Protein AF-A0A9D6CXY6-F1 (afdb_monomer_lite)

Secondary structure (DSSP, 8-state):
---EEEPPBTTB--EEEEEESSHHHHHHHHHHHHHHHHHHHHHHHHTTPPPPEEEEEE--BTTBTTSSEEEEEEEET--HHHHHTTHHHHHHHHHHHHHHHHHHHTTSHHHHHHHH------HHHHHHHHHHHHHHHHHHHSPP---PPP-

Foldseek 3Di:
DFWAWDPDDDPAHIKTKDFFQFLLLLVQLVVLVVVLLVVVQVVCVVVVHDGKDQDDKPPADPVGSSHGFMIMTTIVPDDRVVVVVCRVSSVVSSVVSSVVCCVPCVVPVVVVCRRPDGDDYDPVRVVVNVVRVVVVVCVVPDDDPDPDPDD

Radius of gyration: 17.18 Å; chains: 1; bounding box: 60×31×44 Å

Structure (mmCIF, N/CA/C/O backbone):
data_AF-A0A9D6CXY6-F1
#
_entry.id   AF-A0A9D6CXY6-F1
#
loop_
_atom_site.group_PDB
_atom_site.id
_atom_site.type_symbol
_atom_site.label_atom_id
_atom_site.label_alt_id
_atom_site.label_comp_id
_atom_site.label_asym_id
_atom_site.label_entity_id
_atom_site.label_seq_id
_atom_site.pdbx_PDB_ins_code
_atom_site.Cartn_x
_atom_site.Cartn_y
_atom_site.Cartn_z
_atom_site.occupancy
_atom_site.B_iso_or_equiv
_atom_site.auth_seq_id
_atom_site.auth_comp_id
_atom_site.auth_asym_id
_atom_site.auth_atom_id
_atom_site.pdbx_PDB_model_num
ATOM 1 N N . MET A 1 1 ? -4.694 0.882 -7.965 1.00 61.25 1 MET A N 1
ATOM 2 C CA . MET A 1 1 ? -4.507 -0.542 -7.666 1.00 61.25 1 MET A CA 1
ATOM 3 C C . MET A 1 1 ? -4.992 -0.765 -6.248 1.00 61.25 1 MET A C 1
ATOM 5 O O . MET A 1 1 ? -4.828 0.155 -5.449 1.00 61.25 1 MET A O 1
ATOM 9 N N . PRO A 1 2 ? -5.683 -1.859 -5.930 1.00 78.88 2 PRO A N 1
ATOM 10 C CA . PRO A 1 2 ? -6.357 -1.885 -4.650 1.00 78.88 2 PRO A CA 1
ATOM 11 C C . PRO A 1 2 ? -5.514 -2.534 -3.564 1.00 78.88 2 PRO A C 1
ATOM 13 O O . PRO A 1 2 ? -4.882 -3.568 -3.771 1.00 78.88 2 PRO A O 1
ATOM 16 N N . VAL A 1 3 ? -5.509 -1.891 -2.404 1.00 89.56 3 VAL A N 1
ATOM 17 C CA . VAL A 1 3 ? -5.042 -2.470 -1.145 1.00 89.56 3 VAL A CA 1
ATOM 18 C C . VAL A 1 3 ? -6.270 -3.023 -0.416 1.00 89.56 3 VAL A C 1
ATOM 20 O O . VAL A 1 3 ? -7.332 -2.401 -0.434 1.00 89.56 3 VAL A O 1
ATOM 23 N N . ARG A 1 4 ? -6.153 -4.188 0.223 1.00 91.25 4 ARG A N 1
ATOM 24 C CA . ARG A 1 4 ? -7.228 -4.795 1.027 1.00 91.25 4 ARG A CA 1
ATOM 25 C C . ARG A 1 4 ? -6.783 -4.932 2.475 1.00 91.25 4 ARG A C 1
ATOM 27 O O . ARG A 1 4 ? -5.594 -5.061 2.756 1.00 91.25 4 ARG A O 1
ATOM 34 N N . VAL A 1 5 ? -7.739 -4.932 3.401 1.00 92.00 5 VAL A N 1
ATOM 35 C CA . VAL A 1 5 ? -7.474 -5.332 4.784 1.00 92.00 5 VAL A CA 1
ATOM 36 C C . VAL A 1 5 ? -7.755 -6.819 4.960 1.00 92.00 5 VAL A C 1
ATOM 38 O O . VAL A 1 5 ? -8.871 -7.291 4.749 1.00 92.00 5 VAL A O 1
ATOM 41 N N . LEU A 1 6 ? -6.740 -7.564 5.388 1.00 90.69 6 LEU A N 1
ATOM 42 C CA . LEU A 1 6 ? -6.913 -8.912 5.903 1.00 90.69 6 LEU A CA 1
ATOM 43 C C . LEU A 1 6 ? -7.292 -8.841 7.384 1.00 90.69 6 LEU A C 1
ATOM 45 O O . LEU A 1 6 ? -6.550 -8.238 8.168 1.00 90.69 6 LEU A O 1
ATOM 49 N N . PRO A 1 7 ? -8.400 -9.477 7.807 1.00 91.44 7 PRO A N 1
ATOM 50 C CA . PRO A 1 7 ? -8.709 -9.590 9.223 1.00 91.44 7 PRO A CA 1
ATOM 51 C C . PRO A 1 7 ? -7.672 -10.481 9.931 1.00 91.44 7 PRO A C 1
ATOM 53 O O . PRO A 1 7 ? -7.052 -11.329 9.279 1.00 91.44 7 PRO A O 1
ATOM 56 N N . PRO A 1 8 ? -7.514 -10.349 11.262 1.00 90.81 8 PRO A N 1
ATOM 57 C CA . PRO A 1 8 ? -6.631 -11.211 12.043 1.00 90.81 8 PRO A CA 1
ATOM 58 C C . PRO A 1 8 ? -6.940 -12.697 11.821 1.00 90.81 8 PRO A C 1
ATOM 60 O O . PRO A 1 8 ? -8.107 -13.101 11.788 1.00 90.81 8 PRO A O 1
ATOM 63 N N . ARG A 1 9 ? -5.899 -13.525 11.686 1.00 87.62 9 ARG A N 1
ATOM 64 C CA . ARG A 1 9 ? -6.023 -14.981 11.507 1.00 87.62 9 ARG A CA 1
ATOM 65 C C . ARG A 1 9 ? -4.901 -15.706 12.244 1.00 87.62 9 ARG A C 1
ATOM 67 O O . ARG A 1 9 ? -3.729 -15.475 11.970 1.00 87.62 9 ARG A O 1
ATOM 74 N N . GLY A 1 10 ? -5.263 -16.636 13.129 1.00 87.19 10 GLY A N 1
ATOM 75 C CA . GLY A 1 10 ? -4.289 -17.413 13.899 1.00 87.19 10 GLY A CA 1
ATOM 76 C C . GLY A 1 10 ? -3.458 -16.526 14.828 1.00 87.19 10 GLY A C 1
ATOM 77 O O . GLY A 1 10 ? -4.016 -15.827 15.669 1.00 87.19 10 GLY A O 1
ATOM 78 N N . ASP A 1 11 ? -2.136 -16.563 14.667 1.00 84.88 11 ASP A N 1
ATOM 79 C CA . ASP A 1 11 ? -1.166 -15.735 15.394 1.00 84.88 11 ASP A CA 1
ATOM 80 C C . ASP A 1 11 ? -0.943 -14.351 14.758 1.00 84.88 11 ASP A C 1
ATOM 82 O O . ASP A 1 11 ? -0.161 -13.561 15.284 1.00 84.88 11 ASP A O 1
ATOM 86 N N . LYS A 1 12 ? -1.601 -14.057 13.629 1.00 85.06 12 LYS A N 1
ATOM 87 C CA . LYS A 1 12 ? -1.412 -12.814 12.879 1.00 85.06 12 LYS A CA 1
ATOM 88 C C . LYS A 1 12 ? -2.450 -11.755 13.217 1.00 85.06 12 LYS A C 1
ATOM 90 O O . LYS A 1 12 ? -3.648 -12.042 13.295 1.00 85.06 12 LYS A O 1
ATOM 95 N N . ASN A 1 13 ? -1.986 -10.514 13.336 1.00 90.62 13 ASN A N 1
ATOM 96 C CA . ASN A 1 13 ? -2.830 -9.327 13.428 1.00 90.62 13 ASN A CA 1
ATOM 97 C C . ASN A 1 13 ? -3.461 -8.981 12.067 1.00 90.62 13 ASN A C 1
ATOM 99 O O . ASN A 1 13 ? -3.209 -9.635 11.053 1.00 90.62 13 ASN A O 1
ATOM 103 N N . ALA A 1 14 ? -4.293 -7.937 12.051 1.00 92.06 14 ALA A N 1
ATOM 104 C CA . ALA A 1 14 ? -4.833 -7.387 10.815 1.00 92.06 14 ALA A CA 1
ATOM 105 C C . ALA A 1 14 ? -3.701 -6.882 9.907 1.00 92.06 14 ALA A C 1
ATOM 107 O O . ALA A 1 14 ? -2.684 -6.377 10.397 1.00 92.06 14 ALA A O 1
ATOM 108 N N . MET A 1 15 ? -3.879 -7.004 8.592 1.00 94.06 15 MET A N 1
ATOM 109 C CA . MET A 1 15 ? -2.861 -6.599 7.622 1.00 94.06 15 MET A CA 1
ATOM 110 C C . MET A 1 15 ? -3.432 -5.738 6.507 1.00 94.06 15 MET A C 1
ATOM 112 O O . MET A 1 15 ? -4.566 -5.948 6.099 1.00 94.06 15 MET A O 1
ATOM 116 N N . PHE A 1 16 ? -2.623 -4.831 5.968 1.00 93.75 16 PHE A N 1
ATOM 117 C CA . PHE A 1 16 ? -2.848 -4.291 4.627 1.00 93.75 16 PHE A CA 1
ATOM 118 C C . PHE A 1 16 ? -2.146 -5.185 3.615 1.00 93.75 16 PHE A C 1
ATOM 120 O O . PHE A 1 16 ? -0.929 -5.307 3.688 1.00 93.75 16 PHE A O 1
ATOM 127 N N . GLU A 1 17 ? -2.872 -5.790 2.684 1.00 93.75 17 GLU A N 1
ATOM 128 C CA . GLU A 1 17 ? -2.289 -6.570 1.591 1.00 93.75 17 GLU A CA 1
ATOM 129 C C . GLU A 1 17 ? -2.469 -5.873 0.244 1.00 93.75 17 GLU A C 1
ATOM 131 O O . GLU A 1 17 ? -3.469 -5.192 0.002 1.00 93.75 17 GLU A O 1
ATOM 136 N N . PHE A 1 18 ? -1.509 -6.078 -0.648 1.00 93.81 18 PHE A N 1
ATOM 137 C CA . PHE A 1 18 ? -1.570 -5.637 -2.034 1.00 93.81 18 PHE A CA 1
ATOM 138 C C . PHE A 1 18 ? -0.703 -6.549 -2.909 1.00 93.81 18 PHE A C 1
ATOM 140 O O . PHE A 1 18 ? 0.185 -7.251 -2.425 1.00 93.81 18 PHE A O 1
ATOM 147 N N . VAL A 1 19 ? -0.946 -6.528 -4.218 1.00 92.94 19 VAL A N 1
ATOM 148 C CA . VAL A 1 19 ? -0.069 -7.164 -5.209 1.00 92.94 19 VAL A CA 1
ATOM 149 C C . VAL A 1 19 ? 0.479 -6.069 -6.113 1.00 92.94 19 VAL A C 1
ATOM 151 O O . VAL A 1 19 ? -0.290 -5.395 -6.796 1.00 92.94 19 VAL A O 1
ATOM 154 N N . GLY A 1 20 ? 1.796 -5.867 -6.092 1.00 91.56 20 GLY A N 1
ATOM 155 C CA . GLY A 1 20 ? 2.463 -4.876 -6.936 1.00 91.56 20 GLY A CA 1
ATOM 156 C C . GLY A 1 20 ? 3.010 -5.513 -8.208 1.00 91.56 20 GLY A C 1
ATOM 157 O O . GLY A 1 20 ? 3.654 -6.557 -8.149 1.00 91.56 20 GLY A O 1
ATOM 158 N N . ARG A 1 21 ? 2.779 -4.887 -9.365 1.00 91.69 21 ARG A N 1
ATOM 159 C CA . ARG A 1 21 ? 3.271 -5.380 -10.663 1.00 91.69 21 ARG A CA 1
ATOM 160 C C . ARG A 1 21 ? 4.635 -4.856 -11.049 1.00 91.69 21 ARG A C 1
ATOM 162 O O . ARG A 1 21 ? 5.256 -5.429 -11.924 1.00 91.69 21 ARG A O 1
ATOM 169 N N . SER A 1 22 ? 5.108 -3.792 -10.418 1.00 93.31 22 SER A N 1
ATOM 170 C CA . SER A 1 22 ? 6.410 -3.193 -10.712 1.00 93.31 22 SER A CA 1
ATOM 171 C C . SER A 1 22 ? 7.104 -2.773 -9.425 1.00 93.31 22 SER A C 1
ATOM 173 O O . SER A 1 22 ? 6.452 -2.588 -8.392 1.00 93.31 22 SER A O 1
ATOM 175 N N . LYS A 1 23 ? 8.427 -2.581 -9.484 1.00 93.56 23 LYS A N 1
ATOM 176 C CA . LYS A 1 23 ? 9.192 -2.118 -8.319 1.00 93.56 23 LYS A CA 1
ATOM 177 C C . LYS A 1 23 ? 8.701 -0.764 -7.828 1.00 93.56 23 LYS A C 1
ATOM 179 O O . LYS A 1 23 ? 8.582 -0.540 -6.625 1.00 93.56 23 LYS A O 1
ATOM 184 N N . LEU A 1 24 ? 8.369 0.124 -8.766 1.00 94.31 24 LEU A N 1
ATOM 185 C CA . LEU A 1 24 ? 7.787 1.425 -8.466 1.00 94.31 24 LEU A CA 1
ATOM 186 C C . LEU A 1 24 ? 6.473 1.290 -7.703 1.00 94.31 24 LEU A C 1
ATOM 188 O O . LEU A 1 24 ? 6.249 2.004 -6.730 1.00 94.31 24 LEU A O 1
ATOM 192 N N . GLU A 1 25 ? 5.602 0.388 -8.145 1.00 93.00 25 GLU A N 1
ATOM 193 C CA . GLU A 1 25 ? 4.313 0.189 -7.499 1.00 93.00 25 GLU A CA 1
ATOM 194 C C . GLU A 1 25 ? 4.475 -0.336 -6.073 1.00 93.00 25 GLU A C 1
ATOM 196 O O . GLU A 1 25 ? 3.906 0.240 -5.148 1.00 93.00 25 GLU A O 1
ATOM 201 N N . VAL A 1 26 ? 5.311 -1.356 -5.875 1.00 94.06 26 VAL A N 1
ATOM 202 C CA . VAL A 1 26 ? 5.588 -1.904 -4.540 1.00 94.06 26 VAL A CA 1
ATOM 203 C C . VAL A 1 26 ? 6.183 -0.840 -3.618 1.00 94.06 26 VAL A C 1
ATOM 205 O O . VAL A 1 26 ? 5.740 -0.689 -2.480 1.00 94.06 26 VAL A O 1
ATOM 208 N N . MET A 1 27 ? 7.139 -0.050 -4.115 1.00 93.50 27 MET A N 1
ATOM 209 C CA . MET A 1 27 ? 7.710 1.070 -3.363 1.00 93.50 27 MET A CA 1
ATOM 210 C C . MET A 1 27 ? 6.658 2.107 -2.975 1.00 93.50 27 MET A C 1
ATOM 212 O O . MET A 1 27 ? 6.634 2.538 -1.823 1.00 93.50 27 MET A O 1
ATOM 2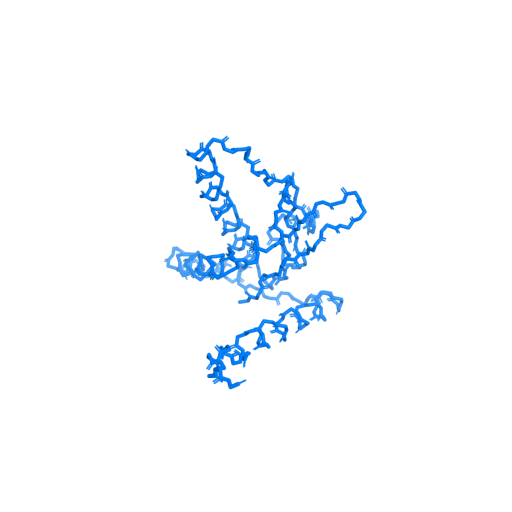16 N N . ALA A 1 28 ? 5.784 2.484 -3.910 1.00 94.69 28 ALA A N 1
ATOM 217 C CA . ALA A 1 28 ? 4.729 3.455 -3.659 1.00 94.69 28 ALA A CA 1
ATOM 218 C C . ALA A 1 28 ? 3.753 2.959 -2.582 1.00 94.69 28 ALA A C 1
ATOM 220 O O . ALA A 1 28 ? 3.417 3.721 -1.680 1.00 94.69 28 ALA A O 1
ATOM 221 N N . TYR A 1 29 ? 3.348 1.683 -2.613 1.00 94.25 29 TYR A N 1
ATOM 222 C CA . TYR A 1 29 ? 2.502 1.103 -1.561 1.00 94.25 29 TYR A CA 1
ATOM 223 C C . TYR A 1 29 ? 3.201 1.035 -0.209 1.00 94.25 29 TYR A C 1
ATOM 225 O O . TYR A 1 29 ? 2.601 1.402 0.800 1.00 94.25 29 TYR A O 1
ATOM 233 N N . ASN A 1 30 ? 4.458 0.592 -0.176 1.00 93.12 30 ASN A N 1
ATOM 234 C CA . ASN A 1 30 ? 5.219 0.524 1.068 1.00 93.12 30 ASN A CA 1
ATOM 235 C C . ASN A 1 30 ? 5.352 1.914 1.707 1.00 93.12 30 ASN A C 1
ATOM 237 O O . ASN A 1 30 ? 5.078 2.054 2.898 1.00 93.12 30 ASN A O 1
ATOM 241 N N . SER A 1 31 ? 5.699 2.934 0.912 1.00 92.56 31 SER A N 1
ATOM 242 C CA . SER A 1 31 ? 5.764 4.331 1.365 1.00 92.56 31 SER A CA 1
ATOM 243 C C . SER A 1 31 ? 4.400 4.806 1.871 1.00 92.56 31 SER A C 1
ATOM 245 O O . SER A 1 31 ? 4.269 5.251 3.009 1.00 92.56 31 SER A O 1
ATOM 247 N N . ALA A 1 32 ? 3.346 4.614 1.073 1.00 93.62 32 ALA A N 1
ATOM 248 C CA . ALA A 1 32 ? 2.000 5.063 1.408 1.00 93.62 32 ALA A CA 1
ATOM 249 C C . ALA A 1 32 ? 1.455 4.449 2.705 1.00 93.62 32 ALA A C 1
ATOM 251 O O . ALA A 1 32 ? 0.911 5.166 3.545 1.00 93.62 32 ALA A O 1
ATOM 252 N N . ILE A 1 33 ? 1.625 3.137 2.897 1.00 92.69 33 ILE A N 1
ATOM 253 C CA . ILE A 1 33 ? 1.196 2.448 4.120 1.00 92.69 33 ILE A CA 1
ATOM 254 C C . ILE A 1 33 ? 1.973 2.982 5.327 1.00 92.69 33 ILE A C 1
ATOM 256 O O . ILE A 1 33 ? 1.374 3.216 6.376 1.00 92.69 33 ILE A O 1
ATOM 260 N N . GLN A 1 34 ? 3.282 3.215 5.195 1.00 90.62 34 GLN A N 1
ATOM 261 C CA . GLN A 1 34 ? 4.091 3.775 6.278 1.00 90.62 34 GLN A CA 1
ATOM 262 C C . GLN A 1 34 ? 3.641 5.188 6.662 1.00 90.62 34 GLN A C 1
ATOM 264 O O . GLN A 1 34 ? 3.449 5.445 7.850 1.00 90.62 34 GLN A O 1
ATOM 269 N N . THR A 1 35 ? 3.421 6.068 5.682 1.00 90.06 35 THR A N 1
ATOM 270 C CA . THR A 1 35 ? 2.960 7.446 5.907 1.00 90.06 35 THR A CA 1
ATOM 271 C C . THR A 1 35 ? 1.596 7.473 6.588 1.00 90.06 35 THR A C 1
ATOM 273 O O . THR A 1 35 ? 1.459 8.029 7.675 1.00 90.06 35 THR A O 1
ATOM 276 N N . VAL A 1 36 ? 0.600 6.784 6.024 1.00 87.81 36 VAL A N 1
ATOM 277 C CA . VAL A 1 36 ? -0.765 6.779 6.575 1.00 87.81 36 VAL A CA 1
ATOM 278 C C . VAL A 1 36 ? -0.803 6.168 7.979 1.00 87.81 36 VAL A C 1
ATOM 280 O O . VAL A 1 36 ? -1.527 6.641 8.857 1.00 87.81 36 VAL A O 1
ATOM 283 N N . MET A 1 37 ? 0.009 5.140 8.240 1.00 86.88 37 MET A N 1
ATOM 284 C CA . MET A 1 37 ? 0.113 4.566 9.581 1.00 86.88 37 MET A CA 1
ATOM 285 C C . MET A 1 37 ? 0.841 5.480 10.567 1.00 86.88 37 MET A C 1
ATOM 287 O O . MET A 1 37 ? 0.494 5.474 11.750 1.00 86.88 37 MET A O 1
ATOM 291 N N . ALA A 1 38 ? 1.831 6.257 10.124 1.00 86.00 38 ALA A N 1
ATOM 292 C CA . ALA A 1 38 ? 2.476 7.262 10.962 1.00 86.00 38 ALA A CA 1
ATOM 293 C C . ALA A 1 38 ? 1.465 8.335 11.397 1.00 86.00 38 ALA A C 1
ATOM 295 O O . ALA A 1 38 ? 1.323 8.571 12.599 1.00 86.00 38 ALA A O 1
ATOM 296 N N . ASP A 1 39 ? 0.687 8.868 10.453 1.00 84.44 39 ASP A N 1
ATOM 297 C CA . ASP A 1 39 ? -0.354 9.865 10.725 1.00 84.44 39 ASP A CA 1
ATOM 298 C C . ASP A 1 39 ? -1.418 9.316 11.683 1.00 84.44 39 ASP A C 1
ATOM 300 O O . ASP A 1 39 ? -1.718 9.917 12.719 1.00 84.44 39 ASP A O 1
ATOM 304 N N . TYR A 1 40 ? -1.920 8.106 11.415 1.00 82.00 40 TYR A N 1
ATOM 305 C CA . TYR A 1 40 ? -2.896 7.448 12.284 1.00 82.00 40 TYR A CA 1
ATOM 306 C C . TYR A 1 40 ? -2.363 7.232 13.712 1.00 82.00 40 TYR A C 1
ATOM 308 O O . TYR A 1 40 ? -3.089 7.368 14.704 1.00 82.00 40 TYR A O 1
ATOM 316 N N . ASN A 1 41 ? -1.076 6.923 13.854 1.00 84.69 41 ASN A N 1
ATOM 317 C CA . ASN A 1 41 ? -0.442 6.778 15.160 1.00 84.69 41 ASN A CA 1
ATOM 318 C C . ASN A 1 41 ? -0.276 8.095 15.903 1.00 84.69 41 ASN A C 1
ATOM 320 O O . ASN A 1 41 ? -0.393 8.116 17.134 1.00 84.69 41 ASN A O 1
ATOM 324 N N . ASP A 1 42 ? -0.010 9.178 15.183 1.00 84.56 42 ASP A N 1
ATOM 325 C CA . ASP A 1 42 ? 0.082 10.502 15.773 1.00 84.56 42 ASP A CA 1
ATOM 326 C C . ASP A 1 42 ? -1.282 11.010 16.248 1.00 84.56 42 ASP A C 1
ATOM 328 O O . ASP A 1 42 ? -1.369 11.504 17.376 1.00 84.56 42 ASP A O 1
ATOM 332 N N . GLU A 1 43 ? -2.361 10.777 15.497 1.00 81.38 43 GLU A N 1
ATOM 333 C CA . GLU A 1 43 ? -3.733 11.054 15.953 1.00 81.38 43 GLU A CA 1
ATOM 334 C C . GLU A 1 43 ? -4.050 10.321 17.266 1.00 81.38 43 GLU A C 1
ATOM 336 O O . GLU A 1 43 ? -4.559 10.898 18.233 1.00 81.38 43 GLU A O 1
ATOM 341 N N . ARG A 1 44 ? -3.707 9.030 17.345 1.00 80.81 44 ARG A N 1
ATOM 342 C CA . ARG A 1 44 ? -3.931 8.232 18.559 1.00 80.81 44 ARG A CA 1
ATOM 343 C C . ARG A 1 44 ? -3.098 8.713 19.733 1.00 80.81 44 ARG A C 1
ATOM 345 O O . ARG A 1 44 ? -3.613 8.758 20.852 1.00 80.81 44 ARG A O 1
ATOM 352 N N . ARG A 1 45 ? -1.843 9.095 19.483 1.00 82.19 45 ARG A N 1
ATOM 353 C CA . ARG A 1 45 ? -0.959 9.681 20.496 1.00 82.19 45 ARG A CA 1
ATOM 354 C C . ARG A 1 45 ? -1.573 10.953 21.074 1.00 82.19 45 ARG A C 1
ATOM 356 O O . ARG A 1 45 ? -1.599 11.100 22.293 1.00 82.19 45 ARG A O 1
ATOM 363 N N . GLN A 1 46 ? -2.093 11.838 20.225 1.00 81.38 46 GLN A N 1
ATOM 364 C CA . GLN A 1 46 ? -2.777 13.062 20.657 1.00 81.38 46 GLN A CA 1
ATOM 365 C C . GLN A 1 46 ? -4.049 12.760 21.466 1.00 81.38 46 GLN A C 1
ATOM 367 O O . GLN A 1 46 ? -4.357 13.474 22.415 1.00 81.38 46 GLN A O 1
ATOM 372 N N . ALA A 1 47 ? -4.739 11.659 21.158 1.00 82.44 47 ALA A N 1
ATOM 373 C CA . ALA A 1 47 ? -5.908 11.180 21.895 1.00 82.44 47 ALA A CA 1
ATOM 374 C C . ALA A 1 47 ? -5.583 10.351 23.162 1.00 82.44 47 ALA A C 1
ATOM 376 O O . ALA A 1 47 ? -6.494 9.772 23.756 1.00 82.44 47 ALA A O 1
ATOM 377 N N . GLY A 1 48 ? -4.309 10.233 23.563 1.00 80.88 48 GLY A N 1
ATOM 378 C CA . GLY A 1 48 ? -3.889 9.446 24.732 1.00 80.88 48 GLY A CA 1
ATOM 379 C C . GLY A 1 48 ? -4.065 7.929 24.578 1.00 80.88 48 GLY A C 1
ATOM 380 O O . GLY A 1 48 ? -4.088 7.206 25.573 1.00 80.88 48 GLY A O 1
ATOM 381 N N . LYS A 1 49 ? -4.213 7.431 23.345 1.00 77.19 49 LYS A N 1
ATOM 382 C CA . LYS A 1 49 ? -4.388 6.007 23.035 1.00 77.19 49 LYS A CA 1
ATOM 383 C C . LYS A 1 49 ? -3.052 5.348 22.695 1.00 77.19 49 LYS A C 1
ATOM 385 O O . LYS A 1 49 ? -2.129 5.987 22.192 1.00 77.19 49 LYS A O 1
ATOM 390 N N . THR A 1 50 ? -2.967 4.036 22.913 1.00 73.75 50 THR A N 1
ATOM 391 C CA . THR A 1 50 ? -1.828 3.221 22.472 1.00 73.75 50 THR A CA 1
ATOM 392 C C . THR A 1 50 ? -1.674 3.297 20.954 1.00 73.75 50 THR A C 1
ATOM 394 O O . THR A 1 50 ? -2.672 3.253 20.224 1.00 73.75 50 THR A O 1
ATOM 397 N N . LYS A 1 51 ? -0.423 3.426 20.499 1.00 74.62 51 LYS A N 1
ATOM 398 C CA . LYS A 1 51 ? -0.054 3.434 19.080 1.00 74.62 51 LYS A CA 1
ATOM 399 C C . LYS A 1 51 ? -0.311 2.061 18.462 1.00 74.62 51 LYS A C 1
ATOM 401 O O . LYS A 1 51 ? -0.139 1.046 19.134 1.00 74.62 51 LYS A O 1
ATOM 406 N N . HIS A 1 52 ? -0.666 2.046 17.188 1.00 74.12 52 HIS A N 1
ATOM 407 C CA . HIS A 1 52 ? -0.477 0.866 16.358 1.00 74.12 52 HIS A CA 1
ATOM 408 C C . HIS A 1 52 ? 0.963 0.861 15.865 1.00 74.12 52 HIS A C 1
ATOM 410 O O . HIS A 1 52 ? 1.574 1.906 15.683 1.00 74.12 52 HIS A O 1
ATOM 416 N N . THR A 1 53 ? 1.544 -0.304 15.648 1.00 72.62 53 THR A N 1
ATOM 417 C CA . THR A 1 53 ? 2.901 -0.360 15.106 1.00 72.62 53 THR A CA 1
ATOM 418 C C . THR A 1 53 ? 2.871 -1.270 13.906 1.00 72.62 53 THR A C 1
ATOM 420 O O . THR A 1 53 ? 2.352 -2.385 13.983 1.00 72.62 53 THR A O 1
ATOM 423 N N . VAL A 1 54 ? 3.408 -0.768 12.798 1.00 75.38 54 VAL A N 1
ATOM 424 C CA . VAL A 1 54 ? 3.738 -1.595 11.647 1.00 75.38 54 VAL A CA 1
ATOM 425 C C . VAL A 1 54 ? 4.786 -2.599 12.118 1.00 75.38 54 VAL A C 1
ATOM 427 O O . VAL A 1 54 ? 5.878 -2.211 12.527 1.00 75.38 54 VAL A O 1
ATOM 430 N N . PHE A 1 55 ? 4.410 -3.872 12.163 1.00 71.62 55 PHE A N 1
ATOM 431 C CA . PHE A 1 55 ? 5.170 -4.896 12.872 1.00 71.62 55 PHE A CA 1
ATOM 432 C C . PHE A 1 55 ? 6.067 -5.700 11.933 1.00 71.62 55 PHE A C 1
ATOM 434 O O . PHE A 1 55 ? 7.235 -5.939 12.236 1.00 71.62 55 PHE A O 1
ATOM 441 N N . HIS A 1 56 ? 5.524 -6.115 10.791 1.00 80.38 56 HIS A N 1
ATOM 442 C CA . HIS A 1 56 ? 6.199 -7.008 9.861 1.00 80.38 56 HIS A CA 1
ATOM 443 C C . HIS A 1 56 ? 5.657 -6.825 8.442 1.00 80.38 56 HIS A C 1
ATOM 445 O O . HIS A 1 56 ? 4.456 -6.625 8.258 1.00 80.38 56 HIS A O 1
ATOM 451 N N . GLN A 1 57 ? 6.540 -6.926 7.450 1.00 85.19 57 GLN A N 1
ATOM 452 C CA . GLN A 1 57 ? 6.169 -7.022 6.044 1.00 85.19 57 GLN A CA 1
ATOM 453 C C . GLN A 1 57 ? 6.340 -8.471 5.570 1.00 85.19 57 GLN A C 1
ATOM 455 O O . GLN A 1 57 ? 7.440 -9.022 5.601 1.00 85.19 57 GLN A O 1
ATOM 460 N N . VAL A 1 58 ? 5.248 -9.067 5.106 1.00 83.31 58 VAL A N 1
ATOM 461 C CA . VAL A 1 58 ? 5.183 -10.373 4.446 1.00 83.31 58 VAL A CA 1
ATOM 462 C C . VAL A 1 58 ? 5.352 -10.175 2.938 1.00 83.31 58 VAL A C 1
ATOM 464 O O . VAL A 1 58 ? 4.941 -9.148 2.399 1.00 83.31 58 VAL A O 1
ATOM 467 N N . GLY A 1 59 ? 5.931 -11.165 2.252 1.00 80.19 59 GLY A N 1
ATOM 468 C CA . GLY A 1 59 ? 6.092 -11.144 0.792 1.00 80.19 59 GLY A CA 1
ATOM 469 C C . GLY A 1 59 ? 7.420 -10.566 0.303 1.00 80.19 59 GLY A C 1
ATOM 470 O O . GLY A 1 59 ? 7.693 -10.547 -0.890 1.00 80.19 59 GLY A O 1
ATOM 471 N N . VAL A 1 60 ? 8.291 -10.151 1.227 1.00 81.62 60 VAL A N 1
ATOM 472 C CA . VAL A 1 60 ? 9.673 -9.775 0.911 1.00 81.62 60 VAL A CA 1
ATOM 473 C C . VAL A 1 60 ? 10.426 -11.003 0.399 1.00 81.62 60 VAL A C 1
ATOM 475 O O . VAL A 1 60 ? 10.502 -12.029 1.081 1.00 81.62 60 VAL A O 1
ATOM 478 N N . THR A 1 61 ? 10.988 -10.901 -0.801 1.00 80.25 61 THR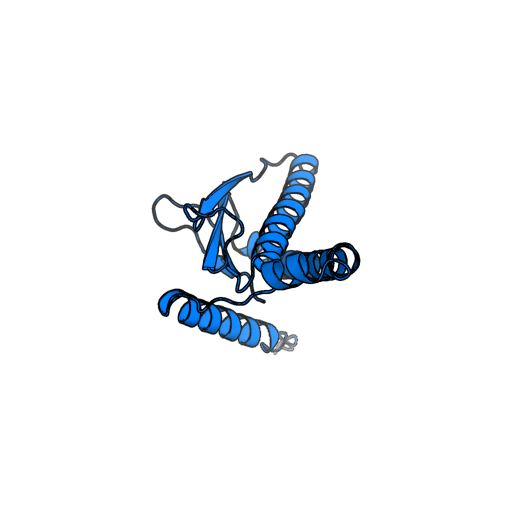 A N 1
ATOM 479 C CA . THR A 1 61 ? 11.787 -11.973 -1.401 1.00 80.25 61 THR A CA 1
ATOM 480 C C . THR A 1 61 ? 13.269 -11.787 -1.069 1.00 80.25 61 THR A C 1
ATOM 482 O O . THR A 1 61 ? 13.691 -10.749 -0.558 1.00 80.25 61 THR A O 1
ATOM 485 N N . HIS A 1 62 ? 14.097 -12.785 -1.389 1.00 81.69 62 HIS A N 1
ATOM 486 C CA . HIS A 1 62 ? 15.556 -12.673 -1.263 1.00 81.69 62 HIS A CA 1
ATOM 487 C C . HIS A 1 62 ? 16.161 -11.561 -2.143 1.00 81.69 62 HIS A C 1
ATOM 489 O O . HIS A 1 62 ? 17.254 -11.080 -1.858 1.00 81.69 62 HIS A O 1
ATOM 495 N N . GLU A 1 63 ? 15.445 -11.145 -3.188 1.00 83.75 63 GLU A N 1
ATOM 496 C CA . GLU A 1 63 ? 15.820 -10.055 -4.091 1.00 83.75 63 GLU A CA 1
ATOM 497 C C . GLU A 1 63 ? 15.379 -8.672 -3.570 1.00 83.75 63 GLU A C 1
ATOM 499 O O . GLU A 1 63 ? 15.735 -7.650 -4.160 1.00 83.75 63 GLU A O 1
ATOM 504 N N . GLY A 1 64 ? 14.620 -8.616 -2.469 1.00 86.69 64 GLY A N 1
ATOM 505 C CA . GLY A 1 64 ? 14.294 -7.385 -1.750 1.00 86.69 64 GLY A CA 1
ATOM 506 C C . GLY A 1 64 ? 12.804 -7.157 -1.492 1.00 86.69 64 GLY A C 1
ATOM 507 O O . GLY A 1 64 ? 11.924 -7.867 -1.974 1.00 86.69 64 GLY A O 1
ATOM 508 N N . ASP A 1 65 ? 12.529 -6.105 -0.724 1.00 86.06 65 ASP A N 1
ATOM 509 C CA . ASP A 1 65 ? 11.205 -5.648 -0.267 1.00 86.06 65 ASP A CA 1
ATOM 510 C C . ASP A 1 65 ? 10.433 -4.820 -1.306 1.00 86.06 65 ASP A C 1
ATOM 512 O O . ASP A 1 65 ? 9.294 -4.410 -1.072 1.00 86.06 65 ASP A O 1
ATOM 516 N N . LYS A 1 66 ? 11.070 -4.578 -2.452 1.00 90.56 66 LYS A N 1
ATOM 517 C CA . LYS A 1 66 ? 10.568 -3.771 -3.569 1.00 90.56 66 LYS A CA 1
ATOM 518 C C . LYS A 1 66 ? 10.223 -4.609 -4.790 1.00 90.56 66 LYS A C 1
ATOM 520 O O . LYS A 1 66 ? 9.865 -4.044 -5.813 1.00 90.56 66 LYS A O 1
ATOM 525 N N . GLN A 1 67 ? 10.418 -5.922 -4.735 1.00 92.25 67 GLN A N 1
ATOM 526 C CA . GLN A 1 67 ? 10.200 -6.762 -5.905 1.00 92.25 67 GLN A CA 1
ATOM 527 C C . GLN A 1 67 ? 8.710 -6.927 -6.186 1.00 92.25 67 GLN A C 1
ATOM 529 O O . GLN A 1 67 ? 7.954 -7.040 -5.231 1.00 92.25 67 GLN A O 1
ATOM 534 N N . PRO A 1 68 ? 8.283 -6.965 -7.458 1.00 92.69 68 PRO A N 1
ATOM 535 C CA . PRO A 1 68 ? 6.900 -7.261 -7.814 1.00 92.69 68 PRO A CA 1
ATOM 536 C C . PRO A 1 68 ? 6.423 -8.584 -7.213 1.00 92.69 68 PRO A C 1
ATOM 538 O O . PRO A 1 68 ? 7.194 -9.540 -7.121 1.00 92.69 68 PRO A O 1
ATOM 541 N N . GLY A 1 69 ? 5.144 -8.643 -6.857 1.00 91.62 69 GLY A N 1
ATOM 542 C CA . GLY A 1 69 ? 4.546 -9.801 -6.207 1.00 91.62 69 GLY A CA 1
ATOM 543 C C . GLY A 1 69 ? 3.563 -9.419 -5.111 1.00 91.62 69 GLY A C 1
ATOM 544 O O . GLY A 1 69 ? 3.119 -8.271 -4.994 1.00 91.62 69 GLY A O 1
ATOM 545 N N . TYR A 1 70 ? 3.184 -10.422 -4.326 1.00 92.56 70 TYR A N 1
ATOM 546 C CA . TYR A 1 70 ? 2.329 -10.247 -3.158 1.00 92.56 70 TYR A CA 1
ATOM 547 C C . TYR A 1 70 ? 3.084 -9.615 -1.986 1.00 92.56 70 TYR A C 1
ATOM 549 O O . TYR A 1 70 ? 4.148 -10.094 -1.602 1.00 92.56 70 TYR A O 1
ATOM 557 N N . HIS A 1 71 ? 2.474 -8.618 -1.346 1.00 93.81 71 HIS A N 1
ATOM 558 C CA . HIS A 1 71 ? 2.958 -8.015 -0.109 1.00 93.81 71 HIS A CA 1
ATOM 559 C C . HIS A 1 71 ? 1.829 -7.845 0.900 1.00 93.81 71 HIS A C 1
ATOM 561 O O . HIS A 1 71 ? 0.689 -7.551 0.541 1.00 93.81 71 HIS A O 1
ATOM 567 N N . ALA A 1 72 ? 2.166 -7.951 2.185 1.00 93.38 72 ALA A N 1
ATOM 568 C CA . ALA A 1 72 ? 1.261 -7.548 3.251 1.00 93.38 72 ALA A CA 1
ATOM 569 C C . ALA A 1 72 ? 1.997 -6.941 4.445 1.00 93.38 72 ALA A C 1
ATOM 571 O O . ALA A 1 72 ? 3.076 -7.394 4.811 1.00 93.38 72 ALA A O 1
ATOM 572 N N . TRP A 1 73 ? 1.399 -5.937 5.075 1.00 93.56 73 TRP A N 1
ATOM 573 C CA . TRP A 1 73 ? 1.920 -5.262 6.259 1.00 93.56 73 TRP A CA 1
ATOM 574 C C . TRP A 1 73 ? 1.061 -5.580 7.470 1.00 93.56 73 TRP A C 1
ATOM 576 O O . TRP A 1 73 ? -0.096 -5.170 7.536 1.00 93.56 73 TRP A O 1
ATOM 586 N N . GLU A 1 74 ? 1.637 -6.286 8.438 1.00 91.50 74 GLU A N 1
ATOM 587 C CA . GLU A 1 74 ? 0.987 -6.619 9.699 1.00 91.50 74 GLU A CA 1
ATOM 588 C C . GLU A 1 74 ? 0.972 -5.420 10.653 1.00 91.50 74 GLU A C 1
ATOM 590 O O . GLU A 1 74 ? 2.014 -4.826 10.946 1.00 91.50 74 GLU A O 1
ATOM 595 N N . ILE A 1 75 ? -0.215 -5.082 11.164 1.00 89.88 75 ILE A N 1
ATOM 596 C CA . ILE A 1 75 ? -0.448 -3.920 12.023 1.00 89.88 75 ILE A CA 1
ATOM 597 C C . ILE A 1 75 ? -0.858 -4.380 13.420 1.00 89.88 75 ILE A C 1
ATOM 599 O O . ILE A 1 75 ? -1.961 -4.891 13.632 1.00 89.88 75 ILE A O 1
ATOM 603 N N . TRP A 1 76 ? 0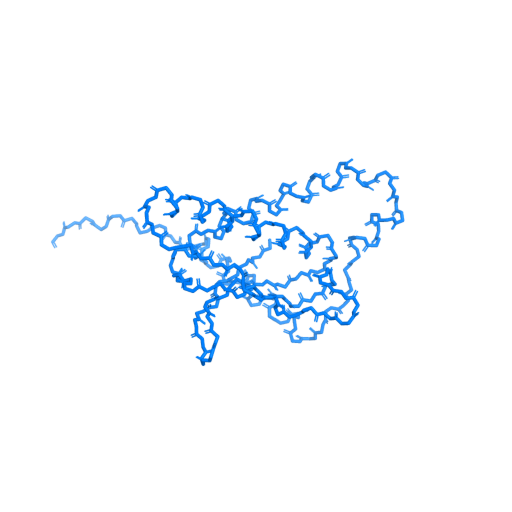.003 -4.156 14.414 1.00 84.62 76 TRP A N 1
ATOM 604 C CA . TRP A 1 76 ? -0.303 -4.565 15.783 1.00 84.62 76 TRP A CA 1
ATOM 605 C C . TRP A 1 76 ? -1.488 -3.773 16.351 1.00 84.62 76 TRP A C 1
ATOM 607 O O . TRP A 1 76 ? -1.498 -2.538 16.390 1.00 84.62 76 TRP A O 1
ATOM 617 N N . GLY A 1 77 ? -2.509 -4.511 16.793 1.00 80.12 77 GLY A N 1
ATOM 618 C CA . GLY A 1 77 ? -3.722 -3.961 17.386 1.00 80.12 77 GLY A CA 1
ATOM 619 C C . GLY A 1 77 ? -4.626 -3.292 16.357 1.00 80.12 77 GLY A C 1
ATOM 620 O O . GLY A 1 77 ? -5.515 -2.550 16.757 1.00 80.12 77 GLY A O 1
ATOM 621 N N . GLY A 1 78 ? -4.374 -3.500 15.060 1.00 79.81 78 GLY A N 1
ATOM 622 C CA . GLY A 1 78 ? -5.144 -2.903 13.977 1.00 79.81 78 GLY A CA 1
ATOM 623 C C . GLY A 1 78 ? -6.631 -3.239 14.079 1.00 79.81 78 GLY A C 1
ATOM 624 O O . GLY A 1 78 ? -7.015 -4.407 14.115 1.00 79.81 78 GLY A O 1
ATOM 625 N N . ASP A 1 79 ? -7.459 -2.200 14.133 1.00 86.19 79 ASP A N 1
ATOM 626 C CA . ASP A 1 79 ? -8.907 -2.316 13.989 1.00 86.19 79 ASP A CA 1
ATOM 627 C C . ASP A 1 79 ? -9.238 -2.382 12.495 1.00 86.19 79 ASP A C 1
ATOM 629 O O . ASP A 1 79 ? -8.890 -1.464 11.751 1.00 86.19 79 ASP A O 1
ATOM 633 N N . VAL A 1 80 ? -9.883 -3.468 12.060 1.00 89.69 80 VAL A N 1
ATOM 634 C CA . VAL A 1 80 ? -10.151 -3.737 10.637 1.00 89.69 80 VAL A CA 1
ATOM 635 C C . VAL A 1 80 ? -10.958 -2.612 9.995 1.00 89.69 80 VAL A C 1
ATOM 637 O O . VAL A 1 80 ? -10.544 -2.102 8.962 1.00 89.69 80 VAL A O 1
ATOM 640 N N . ALA A 1 81 ? -12.044 -2.161 10.626 1.00 89.38 81 ALA A N 1
ATOM 641 C CA . ALA A 1 81 ? -12.903 -1.123 10.060 1.00 89.38 81 ALA A CA 1
ATOM 642 C C . ALA A 1 81 ? -12.167 0.221 9.953 1.00 89.38 81 ALA A C 1
ATOM 644 O O . ALA A 1 81 ? -12.280 0.946 8.960 1.00 89.38 81 ALA A O 1
ATOM 645 N N . LYS A 1 82 ? -11.359 0.561 10.964 1.00 86.94 82 LYS A N 1
ATOM 646 C CA . LYS A 1 82 ? -10.522 1.761 10.907 1.00 86.94 82 LYS A CA 1
ATOM 647 C C . LYS A 1 82 ? -9.454 1.627 9.826 1.00 86.94 82 LYS A C 1
ATOM 649 O O . LYS A 1 82 ? -9.261 2.589 9.092 1.00 86.94 82 LYS A O 1
ATOM 654 N N . MET A 1 83 ? -8.799 0.479 9.686 1.00 90.44 83 MET A N 1
ATOM 655 C CA . MET A 1 83 ? -7.834 0.233 8.610 1.00 90.44 83 MET A CA 1
ATOM 656 C C . MET A 1 83 ? -8.488 0.336 7.227 1.00 90.44 83 MET A C 1
ATOM 658 O O . MET A 1 83 ? -7.954 1.016 6.357 1.00 90.44 83 MET A O 1
ATOM 662 N N . GLU A 1 84 ? -9.675 -0.241 7.037 1.00 91.44 84 GLU A N 1
ATOM 663 C CA . GLU A 1 84 ? -10.439 -0.139 5.788 1.00 91.44 84 GLU A CA 1
ATOM 664 C C . GLU A 1 84 ? -10.754 1.321 5.446 1.00 91.44 84 GLU A C 1
ATOM 666 O O . GLU A 1 84 ? -10.594 1.740 4.302 1.00 91.44 84 GLU A O 1
ATOM 671 N N . SER A 1 85 ? -11.085 2.145 6.449 1.00 90.56 85 SER A N 1
ATOM 672 C CA . SER A 1 85 ? -11.291 3.587 6.242 1.00 90.56 85 SER A CA 1
ATOM 673 C C . SER A 1 85 ? -10.038 4.338 5.764 1.00 90.56 85 SER A C 1
ATOM 675 O O . SER A 1 85 ? -10.157 5.457 5.275 1.00 90.56 85 SER A O 1
ATOM 677 N N . GLN A 1 86 ? -8.841 3.758 5.920 1.00 91.44 86 GLN A N 1
ATOM 678 C CA . GLN A 1 86 ? -7.578 4.348 5.465 1.00 91.44 86 GLN A CA 1
ATOM 679 C C . GLN A 1 86 ? -7.205 3.952 4.030 1.00 91.44 86 GLN A C 1
ATOM 681 O O . GLN A 1 86 ? -6.340 4.597 3.438 1.00 91.44 86 GLN A O 1
ATOM 686 N N . ILE A 1 87 ? -7.865 2.945 3.441 1.00 92.12 87 ILE A N 1
ATOM 687 C CA . ILE A 1 87 ? -7.607 2.490 2.063 1.00 92.12 87 ILE A CA 1
ATOM 688 C C . ILE A 1 87 ? -7.619 3.660 1.060 1.00 92.12 87 ILE A C 1
ATOM 690 O O . ILE A 1 87 ? -6.651 3.786 0.307 1.00 92.12 87 ILE A O 1
ATOM 694 N N . PRO A 1 88 ? -8.611 4.579 1.067 1.00 90.81 88 PRO A N 1
ATOM 695 C CA . PRO A 1 88 ? -8.625 5.692 0.116 1.00 90.81 88 PRO A CA 1
ATOM 696 C C . PRO A 1 88 ? -7.421 6.633 0.252 1.00 90.81 88 PRO A C 1
ATOM 698 O O . PRO A 1 88 ? -6.929 7.146 -0.754 1.00 90.81 88 PRO A O 1
ATOM 701 N N . ALA A 1 89 ? -6.934 6.851 1.479 1.00 91.81 89 ALA A N 1
ATOM 702 C CA . ALA A 1 89 ? -5.759 7.681 1.739 1.00 91.81 89 ALA A CA 1
ATOM 703 C C . ALA A 1 89 ? -4.479 7.001 1.232 1.00 91.81 89 ALA A C 1
ATOM 705 O O . ALA A 1 89 ? -3.671 7.643 0.565 1.00 91.81 89 ALA A O 1
ATOM 706 N N . ILE A 1 90 ? -4.339 5.690 1.459 1.00 93.19 90 ILE A N 1
ATOM 707 C CA . ILE A 1 90 ? -3.221 4.895 0.930 1.00 93.19 90 ILE A CA 1
ATOM 708 C C . ILE A 1 90 ? -3.207 4.964 -0.599 1.00 93.19 90 ILE A C 1
ATOM 710 O O . ILE A 1 90 ? -2.182 5.275 -1.197 1.00 93.19 90 ILE A O 1
ATOM 714 N N . GLU A 1 91 ? -4.344 4.732 -1.256 1.00 92.19 91 GLU A N 1
ATOM 715 C CA . GLU A 1 91 ? -4.422 4.781 -2.718 1.00 92.19 91 GLU A CA 1
ATOM 716 C C . GLU A 1 91 ? -4.151 6.178 -3.291 1.00 92.19 91 GLU A C 1
ATOM 718 O O . GLU A 1 91 ? -3.593 6.296 -4.386 1.00 92.19 91 GLU A O 1
ATOM 723 N N . ALA A 1 92 ? -4.550 7.237 -2.581 1.00 91.69 92 ALA A N 1
ATOM 724 C CA . ALA A 1 92 ? -4.220 8.607 -2.953 1.00 91.69 92 ALA A CA 1
ATOM 725 C C . ALA A 1 92 ? -2.712 8.860 -2.865 1.00 91.69 92 ALA A C 1
ATOM 727 O O . ALA A 1 92 ? -2.127 9.311 -3.852 1.00 91.69 92 ALA A O 1
ATOM 728 N N . GLN A 1 93 ? -2.086 8.473 -1.753 1.00 93.38 93 GLN A N 1
ATOM 729 C CA . GLN A 1 93 ? -0.645 8.604 -1.560 1.00 93.38 93 GLN A CA 1
ATOM 730 C C . GLN A 1 93 ? 0.134 7.800 -2.609 1.00 93.38 93 GLN A C 1
ATOM 732 O O . GLN A 1 93 ? 1.074 8.313 -3.197 1.00 93.38 93 GLN A O 1
ATOM 737 N N . VAL A 1 94 ? -0.296 6.580 -2.953 1.00 94.00 94 VAL A N 1
ATOM 738 C CA . VAL A 1 94 ? 0.335 5.782 -4.024 1.00 94.00 94 VAL A CA 1
ATOM 739 C C . VAL A 1 94 ? 0.343 6.521 -5.362 1.00 94.00 94 VAL A C 1
ATOM 741 O O . VAL A 1 94 ? 1.332 6.461 -6.095 1.00 94.00 94 VAL A O 1
ATOM 744 N N . ARG A 1 95 ? -0.748 7.214 -5.715 1.00 93.31 95 ARG A N 1
ATOM 745 C CA . ARG A 1 95 ? -0.793 8.011 -6.953 1.00 93.31 95 ARG A CA 1
ATOM 746 C C . ARG A 1 95 ? 0.205 9.165 -6.904 1.00 93.31 95 ARG A C 1
ATOM 748 O O . ARG A 1 95 ? 0.889 9.397 -7.898 1.00 93.31 95 ARG A O 1
ATOM 755 N N . GLU A 1 96 ? 0.302 9.845 -5.766 1.00 93.44 96 GLU A N 1
ATOM 756 C CA . GLU A 1 96 ? 1.246 10.945 -5.557 1.00 93.44 96 GLU A CA 1
ATOM 757 C C . GLU A 1 96 ? 2.706 10.476 -5.613 1.00 93.44 96 GLU A C 1
ATOM 759 O O . GLU A 1 96 ? 3.508 11.060 -6.341 1.00 93.44 96 GLU A O 1
ATOM 764 N N . GLU A 1 97 ? 3.042 9.376 -4.937 1.00 91.88 97 GLU A N 1
ATOM 765 C CA . GLU A 1 97 ? 4.380 8.770 -4.954 1.00 91.88 97 GLU A CA 1
ATOM 766 C C . GLU A 1 97 ? 4.805 8.387 -6.375 1.00 91.88 97 GLU A C 1
ATOM 768 O O . GLU A 1 97 ? 5.929 8.653 -6.803 1.00 91.88 97 GLU A O 1
ATOM 773 N N . ARG A 1 98 ? 3.891 7.795 -7.153 1.00 92.25 98 ARG A N 1
ATOM 774 C CA . ARG A 1 98 ? 4.161 7.410 -8.546 1.00 92.25 98 ARG A CA 1
ATOM 775 C C . ARG A 1 98 ? 4.386 8.617 -9.448 1.00 92.25 98 ARG A C 1
ATOM 777 O O . ARG A 1 98 ? 5.271 8.572 -10.303 1.00 92.25 98 ARG A O 1
ATOM 784 N N . GLU A 1 99 ? 3.591 9.669 -9.284 1.00 92.69 99 GLU A N 1
ATOM 785 C CA . GLU A 1 99 ? 3.739 10.901 -10.062 1.00 92.69 99 GLU A CA 1
ATOM 786 C C . GLU A 1 99 ? 5.044 11.621 -9.701 1.00 92.69 99 GLU A C 1
ATOM 788 O O . GLU A 1 99 ? 5.807 12.009 -10.584 1.00 92.69 99 GLU A O 1
ATOM 793 N N . THR A 1 100 ? 5.361 11.688 -8.410 1.00 91.75 100 THR A N 1
ATOM 794 C CA . THR A 1 100 ? 6.628 12.214 -7.895 1.00 91.75 100 THR A CA 1
ATOM 795 C C . THR A 1 100 ? 7.805 11.445 -8.494 1.00 91.75 100 THR A C 1
ATOM 797 O O . THR A 1 100 ? 8.665 12.027 -9.155 1.00 91.75 100 THR A O 1
ATOM 800 N N . ALA A 1 101 ? 7.814 10.116 -8.373 1.00 89.94 101 ALA A N 1
ATOM 801 C CA . ALA A 1 101 ? 8.863 9.274 -8.938 1.00 89.94 101 ALA A CA 1
ATOM 802 C C . ALA A 1 101 ? 9.014 9.466 -10.455 1.00 89.94 101 ALA A C 1
ATOM 804 O O . ALA A 1 101 ? 10.132 9.540 -10.964 1.00 89.94 101 ALA A O 1
ATOM 805 N N . ARG A 1 102 ? 7.904 9.604 -11.188 1.00 90.06 102 ARG A N 1
ATOM 806 C CA . ARG A 1 102 ? 7.939 9.899 -12.623 1.00 90.06 102 ARG A CA 1
ATOM 807 C C . ARG A 1 102 ? 8.650 11.219 -12.909 1.00 90.06 102 ARG A C 1
ATOM 809 O O . ARG A 1 102 ? 9.493 11.265 -13.802 1.00 90.06 102 ARG A O 1
ATOM 816 N N . GLN A 1 103 ? 8.339 12.279 -12.172 1.00 90.88 103 GLN A N 1
ATOM 817 C CA . GLN A 1 103 ? 8.949 13.595 -12.377 1.00 90.88 103 GLN A CA 1
ATOM 818 C C . GLN A 1 103 ? 10.458 13.580 -12.114 1.00 90.88 103 GLN A C 1
ATOM 820 O O . GLN A 1 103 ? 11.214 14.176 -12.880 1.00 90.88 103 GLN A O 1
ATOM 825 N N . PHE A 1 104 ? 10.903 12.860 -11.083 1.00 89.75 104 PHE A N 1
ATOM 826 C CA . PHE A 1 104 ? 12.319 12.808 -10.714 1.00 89.75 104 PHE A CA 1
ATOM 827 C C . PHE A 1 104 ? 13.147 11.851 -11.575 1.00 89.75 104 PHE A C 1
ATOM 829 O O . PHE A 1 104 ? 14.289 12.169 -11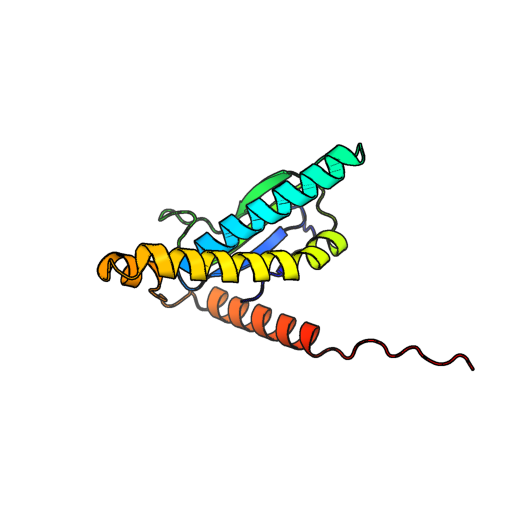.906 1.00 89.75 104 PHE A O 1
ATOM 836 N N . TYR A 1 105 ? 12.592 10.697 -11.944 1.00 89.00 105 TYR A N 1
ATOM 837 C CA . TYR A 1 105 ? 13.381 9.592 -12.490 1.00 89.00 105 TYR A CA 1
ATOM 838 C C . TYR A 1 105 ? 13.139 9.299 -13.971 1.00 89.00 105 TYR A C 1
ATOM 840 O O . TYR A 1 105 ? 13.918 8.565 -14.568 1.00 89.00 105 TYR A O 1
ATOM 848 N N . SER A 1 106 ? 12.115 9.880 -14.608 1.00 85.75 106 SER A N 1
ATOM 849 C CA . SER A 1 106 ? 11.815 9.593 -16.026 1.00 85.75 106 SER A CA 1
ATOM 850 C C . SER A 1 106 ? 12.881 10.072 -17.020 1.00 85.75 106 SER A C 1
ATOM 852 O O . SER A 1 106 ? 12.872 9.653 -18.179 1.00 85.75 106 SER A O 1
ATOM 854 N N . SER A 1 107 ? 13.798 10.942 -16.590 1.00 89.88 107 SER A N 1
ATOM 855 C CA . SER A 1 107 ? 14.942 11.386 -17.392 1.00 89.88 107 SER A CA 1
ATOM 856 C C . SER A 1 107 ? 16.016 10.300 -17.532 1.00 89.88 107 SER A C 1
ATOM 858 O O . SER A 1 107 ? 16.681 10.237 -18.569 1.00 89.88 107 SER A O 1
ATOM 860 N N . ASP A 1 108 ? 16.137 9.411 -16.543 1.00 93.81 108 ASP A N 1
ATOM 861 C CA . ASP A 1 108 ? 16.965 8.212 -16.607 1.00 93.81 108 ASP A CA 1
ATOM 862 C C . ASP A 1 108 ? 16.134 7.053 -17.168 1.00 93.81 108 ASP A C 1
ATOM 864 O O . ASP A 1 108 ? 15.379 6.378 -16.468 1.00 93.81 108 ASP A O 1
ATOM 868 N N . LYS A 1 109 ? 16.251 6.840 -18.480 1.00 91.31 109 LYS A N 1
ATOM 869 C CA . LYS A 1 109 ? 15.435 5.857 -19.201 1.00 91.31 109 LYS A CA 1
ATOM 870 C C . LYS A 1 109 ? 15.682 4.421 -18.747 1.00 91.31 109 LYS A C 1
ATOM 872 O O . LYS A 1 109 ? 14.746 3.629 -18.792 1.00 91.31 109 LYS A O 1
ATOM 877 N N . GLU A 1 110 ? 16.914 4.080 -18.373 1.00 92.50 110 GLU A N 1
ATOM 878 C CA . GLU A 1 110 ? 17.265 2.714 -17.976 1.00 92.50 110 GLU A CA 1
ATOM 879 C C . GLU A 1 110 ? 16.709 2.418 -16.586 1.00 92.50 110 GLU A C 1
ATOM 881 O O . GLU A 1 110 ? 15.994 1.433 -16.401 1.00 92.50 110 GLU A O 1
ATOM 886 N N . TYR A 1 111 ? 16.930 3.336 -15.645 1.00 90.81 111 TYR A N 1
ATOM 887 C CA . TYR A 1 111 ? 16.360 3.229 -14.310 1.00 90.81 111 TYR A CA 1
ATOM 888 C C . TYR A 1 111 ? 14.826 3.231 -14.339 1.00 90.81 111 TYR A C 1
ATOM 890 O O . TYR A 1 111 ? 14.185 2.397 -13.701 1.00 90.81 111 TYR A O 1
ATOM 898 N N . TRP A 1 112 ? 14.213 4.125 -15.121 1.00 91.94 112 TRP A N 1
ATOM 899 C CA . TRP A 1 112 ? 12.758 4.173 -15.257 1.00 91.94 112 TRP A CA 1
ATOM 900 C C . TRP A 1 112 ? 12.189 2.884 -15.862 1.00 91.94 112 TRP A C 1
ATOM 902 O O . TRP A 1 112 ? 11.149 2.404 -15.405 1.00 91.94 112 TRP A O 1
ATOM 912 N N . ALA A 1 113 ? 12.867 2.300 -16.854 1.00 92.44 113 ALA A N 1
ATOM 913 C CA . ALA A 1 113 ? 12.466 1.025 -17.438 1.00 92.44 113 ALA A CA 1
ATOM 914 C C . ALA A 1 113 ? 12.529 -0.119 -16.415 1.00 92.44 113 ALA A C 1
ATOM 916 O O . ALA A 1 113 ? 11.578 -0.890 -16.339 1.00 92.44 113 ALA A O 1
ATOM 917 N N . ASP A 1 114 ? 13.581 -0.204 -15.594 1.00 92.56 114 ASP A N 1
ATOM 918 C CA . ASP A 1 114 ? 13.667 -1.203 -14.515 1.00 92.56 114 ASP A CA 1
ATOM 919 C C . ASP A 1 114 ? 12.565 -1.008 -13.462 1.00 92.56 114 ASP A C 1
ATOM 921 O O . ASP A 1 114 ? 11.884 -1.954 -13.068 1.00 92.56 114 ASP A O 1
ATOM 925 N N . MET A 1 115 ? 12.335 0.238 -13.045 1.00 92.06 115 MET A N 1
ATOM 926 C CA . MET A 1 115 ? 11.346 0.575 -12.020 1.00 92.06 115 MET A CA 1
ATOM 927 C C . MET A 1 115 ? 9.904 0.301 -12.449 1.00 92.06 115 MET A C 1
ATOM 929 O O . MET A 1 115 ? 9.062 -0.003 -11.602 1.00 92.06 115 MET A O 1
ATOM 933 N N . THR A 1 116 ? 9.617 0.411 -13.747 1.00 93.12 116 THR A N 1
ATOM 934 C CA . THR A 1 116 ? 8.273 0.231 -14.318 1.00 93.12 116 THR A CA 1
ATOM 935 C C . THR A 1 116 ? 8.083 -1.091 -15.049 1.00 93.12 116 THR A C 1
ATOM 937 O O . THR A 1 116 ? 6.986 -1.353 -15.536 1.00 93.12 116 THR A O 1
ATOM 940 N N . ALA A 1 117 ? 9.113 -1.937 -15.108 1.00 92.12 117 ALA A N 1
ATOM 941 C CA . ALA A 1 117 ? 8.996 -3.263 -15.686 1.00 92.12 117 ALA A CA 1
ATOM 942 C C . ALA A 1 117 ? 7.936 -4.079 -14.934 1.00 92.12 117 ALA A C 1
ATOM 944 O O . ALA A 1 117 ? 7.971 -4.185 -13.707 1.00 92.12 117 ALA A O 1
ATOM 945 N N . GLU A 1 118 ? 7.017 -4.675 -15.694 1.00 90.00 118 GLU A N 1
ATOM 946 C CA . GLU A 1 118 ? 6.001 -5.591 -15.182 1.00 90.00 118 GLU A CA 1
ATOM 947 C C . GLU A 1 118 ? 6.414 -7.036 -15.498 1.00 90.00 118 GLU A C 1
ATOM 949 O O . GLU A 1 118 ? 6.128 -7.533 -16.595 1.00 90.00 118 GLU A O 1
ATOM 954 N N . PRO A 1 119 ? 7.143 -7.732 -14.602 1.00 86.25 119 PRO A N 1
ATOM 955 C CA . PRO A 1 119 ? 7.401 -9.147 -14.789 1.00 86.25 119 PRO A CA 1
ATOM 956 C C . PRO A 1 119 ? 6.091 -9.935 -14.763 1.00 86.25 119 PRO A C 1
ATOM 958 O O . PRO A 1 119 ? 5.078 -9.522 -14.197 1.00 86.25 119 PRO A O 1
ATOM 961 N N . LYS A 1 120 ? 6.129 -11.132 -15.350 1.00 85.12 120 LYS A N 1
ATOM 962 C CA . LYS A 1 120 ? 5.035 -12.086 -15.180 1.00 85.12 120 LYS A CA 1
ATOM 963 C C . LYS A 1 120 ? 4.973 -12.491 -13.712 1.00 85.12 120 LYS A C 1
ATOM 965 O O . LYS A 1 120 ? 5.897 -13.136 -13.221 1.00 85.12 120 LYS A O 1
ATOM 970 N N . LEU A 1 121 ? 3.879 -12.128 -13.055 1.00 84.19 121 LEU A N 1
ATOM 971 C CA . LEU A 1 121 ? 3.576 -12.587 -11.708 1.00 84.19 121 LEU A CA 1
ATOM 972 C C . LEU A 1 121 ? 3.391 -14.107 -11.685 1.00 84.19 121 LEU A C 1
ATOM 974 O O . LEU A 1 121 ? 3.047 -14.732 -12.698 1.00 84.19 121 LEU A O 1
ATOM 978 N N . HIS A 1 122 ? 3.589 -14.715 -10.517 1.00 86.12 122 HIS A N 1
ATOM 979 C CA . HIS A 1 122 ? 3.235 -16.115 -10.337 1.00 86.12 122 HIS A CA 1
ATOM 980 C C . HIS A 1 122 ? 1.713 -16.290 -10.533 1.00 86.12 122 HIS A C 1
ATOM 982 O O . HIS A 1 122 ? 0.952 -15.418 -10.114 1.00 86.12 122 HIS A O 1
ATOM 988 N N . PRO A 1 123 ? 1.207 -17.409 -11.095 1.00 87.56 123 PRO A N 1
ATOM 989 C CA . PRO A 1 123 ? -0.228 -17.569 -11.377 1.00 87.56 123 PRO A CA 1
ATOM 990 C C . PRO A 1 123 ? -1.157 -17.337 -10.176 1.00 87.56 123 PRO A C 1
ATOM 992 O O . PRO A 1 123 ? -2.291 -16.897 -10.335 1.00 87.56 123 PRO A O 1
ATOM 995 N N . ILE A 1 124 ? -0.681 -17.632 -8.963 1.00 87.25 124 ILE A N 1
ATOM 996 C CA . ILE A 1 124 ? -1.426 -17.366 -7.722 1.00 87.25 124 ILE A CA 1
ATOM 997 C C . ILE A 1 124 ? -1.529 -15.861 -7.456 1.00 87.25 124 ILE A C 1
ATOM 999 O O . ILE A 1 124 ? -2.599 -15.382 -7.096 1.00 87.25 124 ILE A O 1
ATOM 1003 N N . GLU A 1 125 ? -0.437 -15.126 -7.641 1.00 86.12 125 GLU A N 1
ATOM 1004 C CA . GLU A 1 125 ? -0.389 -13.678 -7.432 1.00 86.12 125 GLU A CA 1
ATOM 1005 C C . GLU A 1 125 ? -1.198 -12.948 -8.500 1.00 86.12 125 GLU A C 1
ATOM 1007 O O . GLU A 1 125 ? -1.913 -12.008 -8.182 1.00 86.12 125 GLU A O 1
ATOM 1012 N N . ASP A 1 126 ? -1.156 -13.422 -9.746 1.00 84.06 126 ASP A N 1
ATOM 1013 C CA . ASP A 1 126 ? -1.957 -12.874 -10.842 1.00 84.06 126 ASP A CA 1
ATOM 1014 C C . ASP A 1 126 ? -3.466 -13.076 -10.606 1.00 84.06 126 ASP A C 1
ATOM 1016 O O . ASP A 1 126 ? -4.281 -12.164 -10.792 1.00 84.06 126 ASP A O 1
ATOM 1020 N N . ARG A 1 127 ? -3.852 -14.253 -10.092 1.00 86.12 127 ARG A N 1
ATOM 1021 C CA . ARG A 1 127 ? -5.234 -14.509 -9.668 1.00 86.12 127 ARG A CA 1
ATOM 1022 C C . ARG A 1 127 ? -5.635 -13.603 -8.507 1.00 86.12 127 ARG A C 1
ATOM 1024 O O . ARG A 1 127 ? -6.699 -12.997 -8.557 1.00 86.12 127 ARG A O 1
ATOM 1031 N N . LEU A 1 128 ? -4.783 -13.493 -7.489 1.00 85.62 128 LEU A N 1
ATOM 1032 C CA . LEU A 1 128 ? -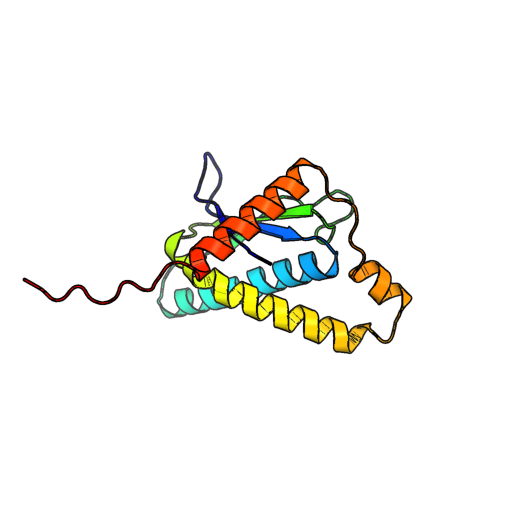5.036 -12.659 -6.316 1.00 85.62 128 LEU A CA 1
ATOM 1033 C C . LEU A 1 128 ? -5.157 -11.177 -6.689 1.00 85.62 128 LEU A C 1
ATOM 1035 O O . LEU A 1 128 ? -6.065 -10.502 -6.217 1.00 85.62 128 LEU A O 1
ATOM 1039 N N . TYR A 1 129 ? -4.292 -10.689 -7.576 1.00 83.56 129 TYR A N 1
ATOM 1040 C CA . TYR A 1 129 ? -4.376 -9.347 -8.143 1.00 83.56 129 TYR A CA 1
ATOM 1041 C C . TYR A 1 129 ? -5.759 -9.110 -8.759 1.00 83.56 129 TYR A C 1
ATOM 1043 O O . TYR A 1 129 ? -6.420 -8.122 -8.448 1.00 83.56 129 TYR A O 1
ATOM 1051 N N . THR A 1 130 ? -6.216 -10.048 -9.594 1.00 84.44 130 THR A N 1
ATOM 1052 C CA . THR A 1 130 ? -7.523 -9.968 -10.261 1.00 84.44 130 THR A CA 1
ATOM 1053 C C . THR A 1 130 ? -8.678 -9.983 -9.254 1.00 84.44 130 THR A C 1
ATOM 1055 O O . THR A 1 130 ? -9.638 -9.229 -9.403 1.00 84.44 130 THR A O 1
ATOM 1058 N N . GLU A 1 131 ? -8.598 -10.821 -8.218 1.00 86.44 131 GLU A N 1
ATOM 1059 C CA . GLU A 1 131 ? -9.598 -10.889 -7.144 1.00 86.44 131 GLU A CA 1
ATOM 1060 C C . GLU A 1 131 ? -9.684 -9.560 -6.373 1.00 86.44 131 GLU A C 1
ATOM 1062 O O . GLU A 1 131 ? -10.778 -9.021 -6.199 1.00 86.44 131 GLU A O 1
ATOM 1067 N N . ILE A 1 132 ? -8.537 -8.999 -5.973 1.00 82.19 132 ILE A N 1
ATOM 1068 C CA . ILE A 1 132 ? -8.467 -7.720 -5.253 1.00 82.19 132 ILE A CA 1
ATOM 1069 C C . ILE A 1 132 ? -9.032 -6.583 -6.120 1.00 82.19 132 ILE A C 1
ATOM 1071 O O . ILE A 1 132 ? -9.811 -5.760 -5.638 1.00 82.19 132 ILE A O 1
ATOM 1075 N N . GLU A 1 133 ? -8.707 -6.559 -7.416 1.00 79.75 133 GLU A N 1
ATOM 1076 C CA . GLU A 1 133 ? -9.236 -5.572 -8.365 1.00 79.75 133 GLU A CA 1
ATOM 1077 C C . GLU A 1 133 ? -10.764 -5.624 -8.483 1.00 79.75 133 GLU A C 1
ATOM 1079 O O . GLU A 1 133 ? -11.431 -4.588 -8.410 1.00 79.75 133 GLU A O 1
ATOM 1084 N N . GLN A 1 134 ? -11.334 -6.823 -8.609 1.00 83.88 134 GLN A N 1
ATOM 1085 C CA . GLN A 1 134 ? -12.782 -7.007 -8.701 1.00 83.88 134 GLN A CA 1
ATOM 1086 C C . GLN A 1 134 ? -13.510 -6.599 -7.418 1.00 83.88 134 GLN A C 1
ATOM 1088 O O . GLN A 1 134 ? -14.571 -5.974 -7.491 1.00 83.88 134 GLN A O 1
ATOM 1093 N N . ASP A 1 135 ? -12.965 -6.938 -6.249 1.00 78.62 135 ASP A N 1
ATOM 1094 C CA . ASP A 1 135 ? -13.569 -6.572 -4.966 1.00 78.62 135 ASP A CA 1
ATOM 1095 C C . ASP A 1 135 ? -13.630 -5.050 -4.793 1.00 78.62 135 ASP A C 1
ATOM 1097 O O . ASP A 1 135 ? -14.671 -4.510 -4.415 1.00 78.62 135 ASP A O 1
ATOM 1101 N N . CYS A 1 136 ? -12.574 -4.329 -5.168 1.00 69.25 136 CYS A N 1
ATOM 1102 C CA . CYS A 1 136 ? -12.580 -2.871 -5.088 1.00 69.25 136 CYS A CA 1
ATOM 1103 C C . CYS A 1 136 ? -13.522 -2.218 -6.098 1.00 69.25 136 CYS A C 1
ATOM 1105 O O . CYS A 1 136 ? -14.222 -1.271 -5.743 1.00 69.25 136 CYS A O 1
ATOM 1107 N N . GLN A 1 137 ? -13.646 -2.760 -7.313 1.00 75.88 137 GLN A N 1
ATOM 1108 C CA . GLN A 1 137 ? -14.670 -2.299 -8.255 1.00 75.88 137 GLN A CA 1
ATOM 1109 C C . GLN A 1 137 ? -16.088 -2.472 -7.691 1.00 75.88 137 GLN A C 1
ATOM 1111 O O . GLN A 1 137 ? -16.911 -1.570 -7.837 1.00 75.88 137 GLN A O 1
ATOM 1116 N N . ARG A 1 138 ? -16.380 -3.585 -6.999 1.00 75.50 138 ARG A N 1
ATOM 1117 C CA . ARG A 1 138 ? -17.679 -3.792 -6.330 1.00 75.50 138 ARG A CA 1
ATOM 1118 C C . ARG A 1 138 ? -17.913 -2.789 -5.205 1.00 75.50 138 ARG A C 1
ATOM 1120 O O . ARG A 1 138 ? -19.017 -2.263 -5.104 1.00 75.50 138 ARG A O 1
ATOM 1127 N N . LEU A 1 139 ? -16.898 -2.513 -4.385 1.00 64.81 139 LEU A N 1
ATOM 1128 C CA . LEU A 1 139 ? -16.995 -1.548 -3.283 1.00 64.81 139 LEU A CA 1
ATOM 1129 C C . LEU A 1 139 ? -1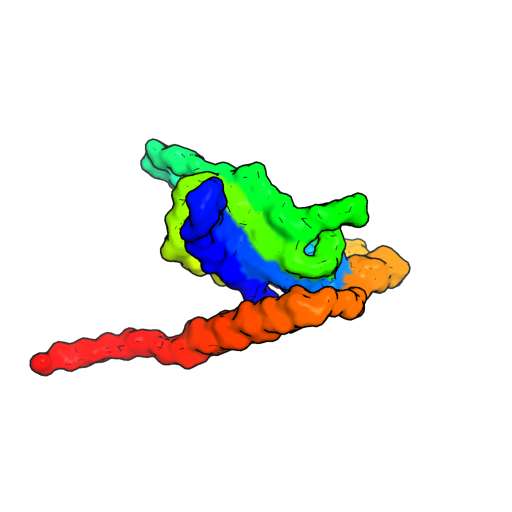7.219 -0.117 -3.788 1.00 64.81 139 LEU A C 1
ATOM 1131 O O . LEU A 1 139 ? -18.013 0.614 -3.206 1.00 64.81 139 LEU A O 1
ATOM 1135 N N . CYS A 1 140 ? -16.584 0.271 -4.897 1.00 61.56 140 CYS A N 1
ATOM 1136 C CA . CYS A 1 140 ? -16.805 1.575 -5.525 1.00 61.56 140 CYS A CA 1
ATOM 1137 C C . CYS A 1 140 ? -18.134 1.666 -6.297 1.00 61.56 140 CYS A C 1
ATOM 1139 O O . CYS A 1 140 ? -18.658 2.763 -6.471 1.00 61.56 140 CYS A O 1
ATOM 1141 N N . ALA A 1 141 ? -18.670 0.539 -6.778 1.00 61.94 141 ALA A N 1
ATOM 1142 C CA . ALA A 1 141 ? -19.945 0.473 -7.497 1.00 61.94 141 ALA A CA 1
ATOM 1143 C C . ALA A 1 141 ? -21.160 0.248 -6.579 1.00 61.94 141 ALA A C 1
ATOM 1145 O O . ALA A 1 141 ? -22.296 0.290 -7.058 1.00 61.94 141 ALA A O 1
ATOM 1146 N N . ALA A 1 142 ? -20.949 -0.004 -5.283 1.00 50.88 142 ALA A N 1
ATOM 1147 C CA . ALA A 1 142 ? -22.036 -0.143 -4.327 1.00 50.88 142 ALA A CA 1
ATOM 1148 C C . ALA A 1 142 ? -22.790 1.197 -4.219 1.00 50.88 142 ALA A C 1
ATOM 1150 O O . ALA A 1 142 ? -22.171 2.217 -3.904 1.00 50.88 142 ALA A O 1
ATOM 1151 N N . PRO A 1 143 ? -24.109 1.234 -4.487 1.00 47.75 143 PRO A N 1
ATOM 1152 C CA . PRO A 1 143 ? -24.881 2.452 -4.309 1.00 47.75 143 PRO A CA 1
ATOM 1153 C C . PRO A 1 143 ? -24.785 2.885 -2.844 1.00 47.75 143 PRO A C 1
ATOM 1155 O O . PRO A 1 143 ? -24.961 2.070 -1.935 1.00 47.75 143 PRO A O 1
ATOM 1158 N N . THR A 1 144 ? -24.508 4.170 -2.609 1.00 49.62 144 THR A N 1
ATOM 1159 C CA . THR A 1 144 ? -24.694 4.783 -1.289 1.00 49.62 144 THR A CA 1
ATOM 1160 C C . THR A 1 144 ? -26.094 4.424 -0.796 1.00 49.62 144 THR A C 1
ATOM 1162 O O . THR A 1 144 ? -27.030 4.563 -1.588 1.00 49.62 144 THR A O 1
ATOM 1165 N N . PRO A 1 145 ? -26.275 3.971 0.460 1.00 49.94 145 PRO A N 1
ATOM 1166 C CA . PRO A 1 145 ? -27.607 3.752 0.994 1.00 49.94 145 PRO A CA 1
ATOM 1167 C C . PRO A 1 145 ? -28.321 5.104 0.991 1.00 49.94 145 PRO A C 1
ATOM 1169 O O . PRO A 1 145 ? -28.063 5.957 1.842 1.00 49.94 145 PRO A O 1
ATOM 1172 N N . GLU A 1 146 ? -29.172 5.335 -0.009 1.00 47.59 146 GLU A N 1
ATOM 1173 C CA . GLU A 1 146 ? -30.154 6.400 0.061 1.00 47.59 146 GLU A CA 1
ATOM 1174 C C . GLU A 1 146 ? -30.998 6.122 1.298 1.00 47.59 146 GLU A C 1
ATOM 1176 O O . GLU A 1 146 ? -31.459 5.004 1.534 1.00 47.59 146 GLU A O 1
ATOM 1181 N N . GLN A 1 147 ? -31.103 7.156 2.124 1.00 47.09 147 GLN A N 1
ATOM 1182 C CA . GLN A 1 147 ? -31.890 7.194 3.338 1.00 47.09 147 GLN A CA 1
ATOM 1183 C C . GLN A 1 147 ? -33.271 6.597 3.053 1.00 47.09 147 GLN A C 1
ATOM 1185 O O . GLN A 1 147 ? -34.082 7.215 2.366 1.00 47.09 147 GLN A O 1
ATOM 1190 N N . SER A 1 148 ? -33.535 5.392 3.566 1.00 39.16 148 SER A N 1
ATOM 1191 C CA . SER A 1 148 ? -34.886 4.838 3.576 1.00 39.16 148 SER A CA 1
ATOM 1192 C C . SER A 1 148 ? -35.795 5.843 4.285 1.00 39.16 148 SER A C 1
ATOM 1194 O O . SER A 1 148 ? -35.546 6.131 5.460 1.00 39.16 148 SER A O 1
ATOM 1196 N N . PRO A 1 149 ? -36.828 6.396 3.626 1.00 52.81 149 PRO A N 1
ATOM 1197 C CA . PRO A 1 149 ? -37.809 7.189 4.334 1.00 52.81 149 PRO A CA 1
ATOM 1198 C C . PRO A 1 149 ? -38.601 6.237 5.228 1.00 52.81 149 PRO A C 1
ATOM 1200 O O . PRO A 1 149 ? -39.151 5.239 4.755 1.00 52.81 149 PRO A O 1
ATOM 1203 N N . GLU A 1 150 ? -38.611 6.544 6.523 1.00 52.72 150 GLU A N 1
ATOM 1204 C CA . GLU A 1 150 ? -39.432 5.878 7.528 1.00 52.72 150 GLU A CA 1
ATOM 1205 C C . GLU A 1 150 ? -40.876 5.724 7.023 1.00 52.72 150 GLU A C 1
ATOM 1207 O O . GLU A 1 150 ? -41.494 6.680 6.539 1.00 52.72 150 GLU A O 1
ATOM 1212 N N . ARG A 1 151 ? -41.414 4.509 7.143 1.00 54.81 151 ARG A N 1
ATOM 1213 C CA . ARG A 1 151 ? -42.853 4.247 7.157 1.00 54.81 151 ARG A CA 1
ATOM 1214 C C . ARG A 1 151 ? -43.175 3.244 8.245 1.00 54.81 151 ARG A C 1
ATOM 1216 O O . ARG A 1 151 ? -42.424 2.251 8.352 1.00 54.81 151 ARG A O 1
#

Sequence (151 aa):
MPVRVLPPRGDKNAMFEFVGRSKLEVMAYNSAIQTVMADYNDERRQAGKTKHTVFHQVGVTHEGDKQPGYHAWEIWGGDVAKMESQIPAIEAQVREERETARQFYSSDKEYWADMTAEPKLHPIEDRLYTEIEQDCQRLCAAPTPEQSPER

pLDDT: mean 84.47, std 11.67, range [39.16, 94.69]